Protein AF-A0A554PRV0-F1 (afdb_monomer_lite)

pLDDT: mean 84.24, std 12.39, range [50.81, 94.44]

Sequence (90 aa):
MTDRIERLEAQVNALAQGWLRLAAALEVQGLVSPEGIEQALLSVRWPGQPIEAEATRTLAWLTDQLAEARSARRSAASQAPEGWYGTAVR

Secondary structure (DSSP, 8-state):
--HHHHHHHHHHHHHHHHHHHHHHHHHHTTSS-HHHHHHHHHT---TT-TTHHHHHHHHHHHHHHHHHHHHHHHHHHHTS-S--------

Foldseek 3Di:
DCCVVVVVVVVVVVVLVVVLVVVVVCVVVVNDDLVRQLVVLLPDADPPDPCRVVSNVVSNVSSVVSVVVVVVVVVVVVPPDPDDDDDPDD

Structure (mmCIF, N/CA/C/O backbone):
data_AF-A0A554PRV0-F1
#
_entry.id   AF-A0A554PRV0-F1
#
loop_
_atom_site.group_PDB
_atom_site.id
_atom_site.type_symbol
_atom_site.label_atom_id
_atom_site.label_alt_id
_atom_site.label_comp_id
_atom_site.label_asym_id
_atom_site.label_entity_id
_atom_site.label_seq_id
_atom_site.pdbx_PDB_ins_code
_atom_site.Cartn_x
_atom_site.Cartn_y
_atom_site.Cartn_z
_atom_site.occupancy
_atom_site.B_iso_or_equiv
_atom_site.auth_seq_id
_atom_site.auth_comp_id
_atom_site.auth_asym_id
_atom_site.auth_atom_id
_atom_site.pdbx_PDB_model_num
ATOM 1 N N . MET A 1 1 ? -8.234 20.520 20.747 1.00 50.81 1 MET A N 1
ATOM 2 C CA . MET A 1 1 ? -8.567 19.071 20.786 1.00 50.81 1 MET A CA 1
ATOM 3 C C . MET A 1 1 ? -8.464 18.424 19.394 1.00 50.81 1 MET A C 1
ATOM 5 O O . MET A 1 1 ? -8.858 17.278 19.232 1.00 50.81 1 MET A O 1
ATOM 9 N N . THR A 1 2 ? -7.893 19.138 18.418 1.00 59.69 2 THR A N 1
ATOM 10 C CA . THR A 1 2 ? -7.758 18.801 16.989 1.00 59.69 2 THR A CA 1
ATOM 11 C C . THR A 1 2 ? -6.370 18.249 16.638 1.00 59.69 2 THR A C 1
ATOM 13 O O . THR A 1 2 ? -6.255 17.360 15.801 1.00 59.69 2 THR A O 1
ATOM 16 N N . ASP A 1 3 ? -5.340 18.634 17.392 1.00 76.38 3 ASP A N 1
ATOM 17 C CA . ASP A 1 3 ? -3.933 18.342 17.091 1.00 76.38 3 ASP A CA 1
ATOM 18 C C . ASP A 1 3 ? -3.611 16.844 17.023 1.00 76.38 3 ASP A C 1
ATOM 20 O O . ASP A 1 3 ? -2.715 16.428 16.296 1.00 76.38 3 ASP A O 1
ATOM 24 N N . ARG A 1 4 ? -4.315 16.000 17.793 1.00 87.12 4 ARG A N 1
ATOM 25 C CA . ARG A 1 4 ? -4.037 14.555 17.817 1.00 87.12 4 ARG A CA 1
ATOM 26 C C . ARG A 1 4 ? -4.536 13.854 16.556 1.00 87.12 4 ARG A C 1
ATOM 28 O O . ARG A 1 4 ? -3.830 12.980 16.066 1.00 87.12 4 ARG A O 1
ATOM 35 N N . ILE A 1 5 ? -5.727 14.202 16.067 1.00 88.62 5 ILE A N 1
ATOM 36 C CA . ILE A 1 5 ? -6.288 13.593 14.851 1.00 88.62 5 ILE A CA 1
ATOM 37 C C . ILE A 1 5 ? -5.509 14.099 13.639 1.00 88.62 5 ILE A C 1
ATOM 39 O O . ILE A 1 5 ? -4.997 13.281 12.885 1.00 88.62 5 ILE A O 1
ATOM 43 N N . GLU A 1 6 ? -5.283 15.410 13.542 1.00 90.06 6 GLU A N 1
ATOM 44 C CA . GLU A 1 6 ? -4.480 16.012 12.468 1.00 90.06 6 GLU A CA 1
ATOM 45 C C . GLU A 1 6 ? -3.058 15.436 12.425 1.00 90.06 6 GLU A C 1
ATOM 47 O O . GLU A 1 6 ? -2.527 15.115 11.362 1.00 90.06 6 GLU A O 1
ATOM 52 N N . ARG A 1 7 ? -2.436 15.226 13.592 1.00 89.69 7 ARG A N 1
ATOM 53 C CA . ARG A 1 7 ? -1.122 14.581 13.671 1.00 89.69 7 ARG A CA 1
ATOM 54 C C . ARG A 1 7 ? -1.161 13.130 13.209 1.00 89.69 7 ARG A C 1
ATOM 56 O O . ARG A 1 7 ? -0.216 12.701 12.551 1.00 89.69 7 ARG A O 1
ATOM 63 N N . LEU A 1 8 ? -2.200 12.373 13.558 1.00 88.31 8 LEU A N 1
ATOM 64 C CA . LEU A 1 8 ? -2.345 10.988 13.107 1.00 88.31 8 LEU A CA 1
ATOM 65 C C . LEU A 1 8 ? -2.556 10.924 11.592 1.00 88.31 8 LEU A C 1
ATOM 67 O O . LEU A 1 8 ? -1.884 10.140 10.931 1.00 88.31 8 LEU A O 1
ATOM 71 N N . GLU A 1 9 ? -3.398 11.790 11.033 1.00 89.12 9 GLU A N 1
ATOM 72 C CA . GLU A 1 9 ? -3.593 11.911 9.586 1.00 89.12 9 GLU A CA 1
ATOM 73 C C . GLU A 1 9 ? -2.284 12.271 8.876 1.00 89.12 9 GLU A C 1
ATOM 75 O O . GLU A 1 9 ? -1.896 11.611 7.913 1.00 89.12 9 GLU A O 1
ATOM 80 N N . ALA A 1 10 ? -1.542 13.257 9.390 1.00 90.19 10 ALA A N 1
ATOM 81 C CA . ALA A 1 10 ? -0.245 13.641 8.842 1.00 90.19 10 ALA A CA 1
ATOM 82 C C . ALA A 1 10 ? 0.771 12.488 8.890 1.00 90.19 10 ALA A C 1
ATOM 84 O O . ALA A 1 10 ? 1.485 12.247 7.917 1.00 90.19 10 ALA A O 1
ATOM 85 N N . GLN A 1 11 ? 0.825 11.751 10.003 1.00 90.62 11 GLN A N 1
ATOM 86 C CA . GLN A 1 11 ? 1.716 10.601 10.164 1.00 90.62 11 GLN A CA 1
ATOM 87 C C . GLN A 1 11 ? 1.356 9.460 9.210 1.00 90.62 11 GLN A C 1
ATOM 89 O O . GLN A 1 11 ? 2.244 8.923 8.550 1.00 90.62 11 GLN A O 1
ATOM 94 N N . VAL A 1 12 ? 0.072 9.115 9.097 1.00 89.94 12 VAL A N 1
ATOM 95 C CA . VAL A 1 12 ? -0.404 8.069 8.181 1.00 89.94 12 VAL A CA 1
ATOM 96 C C . VAL A 1 12 ? -0.115 8.458 6.734 1.00 89.94 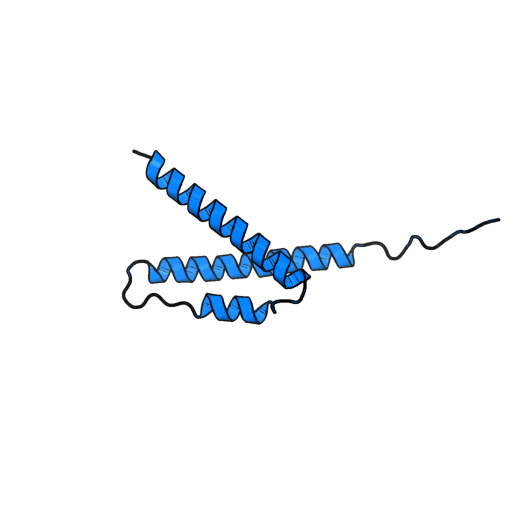12 VAL A C 1
ATOM 98 O O . VAL A 1 12 ? 0.429 7.647 5.987 1.00 89.94 12 VAL A O 1
ATOM 101 N N . ASN A 1 13 ? -0.372 9.712 6.357 1.00 90.12 13 ASN A N 1
ATOM 102 C CA . ASN A 1 13 ? -0.066 10.213 5.020 1.00 90.12 13 ASN A CA 1
ATOM 103 C C . ASN A 1 13 ? 1.436 10.168 4.720 1.00 90.12 13 ASN A C 1
ATOM 105 O O . ASN A 1 13 ? 1.836 9.712 3.649 1.00 90.12 13 ASN A O 1
ATOM 109 N N . ALA A 1 14 ? 2.286 10.585 5.661 1.00 92.25 14 ALA A N 1
ATOM 110 C CA . ALA A 1 14 ? 3.735 10.526 5.489 1.00 92.25 14 ALA A CA 1
ATOM 111 C C . ALA A 1 14 ? 4.234 9.081 5.317 1.00 92.25 14 ALA A C 1
ATOM 113 O O . ALA A 1 14 ? 5.061 8.814 4.443 1.00 92.25 14 ALA A O 1
ATOM 114 N N . LEU A 1 15 ? 3.704 8.141 6.107 1.00 92.12 15 LEU A N 1
ATOM 115 C CA . LEU A 1 15 ? 4.043 6.721 6.009 1.00 92.12 15 LEU A CA 1
ATOM 116 C C . LEU A 1 15 ? 3.580 6.116 4.680 1.00 92.12 15 LEU A C 1
ATOM 118 O O . LEU A 1 15 ? 4.368 5.440 4.023 1.00 92.12 15 LEU A O 1
ATOM 122 N N . ALA A 1 16 ? 2.351 6.410 4.249 1.00 90.31 16 ALA A N 1
ATOM 123 C CA . ALA A 1 16 ? 1.824 5.976 2.959 1.00 90.31 16 ALA A CA 1
ATOM 124 C C . ALA A 1 16 ? 2.700 6.473 1.800 1.00 90.31 16 ALA A C 1
ATOM 126 O O . ALA A 1 16 ? 3.104 5.691 0.942 1.00 90.31 16 ALA A O 1
ATOM 127 N N . GLN A 1 17 ? 3.071 7.756 1.809 1.00 90.19 17 GLN A N 1
ATOM 128 C CA . GLN A 1 17 ? 3.94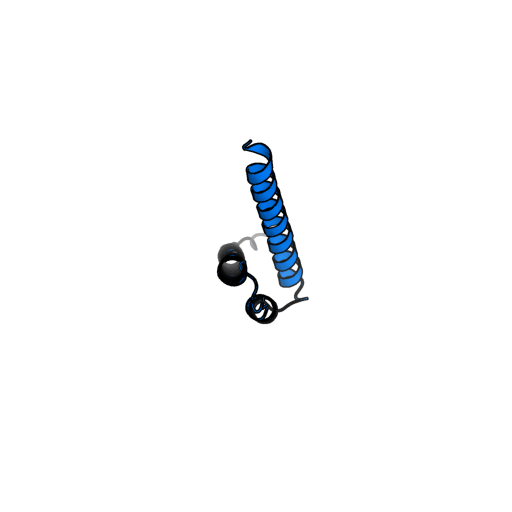3 8.345 0.791 1.00 90.19 17 GLN A CA 1
ATOM 129 C C . GLN A 1 17 ? 5.354 7.743 0.802 1.00 90.19 17 GLN A C 1
ATOM 131 O O . GLN A 1 17 ? 5.918 7.472 -0.260 1.00 90.19 17 GLN A O 1
ATOM 136 N N . GLY A 1 18 ? 5.934 7.518 1.985 1.00 92.25 18 GLY A N 1
ATOM 137 C CA . GLY A 1 18 ? 7.240 6.873 2.127 1.00 92.25 18 GLY A CA 1
ATOM 138 C C . GLY A 1 18 ? 7.239 5.445 1.581 1.00 92.25 18 GLY A C 1
ATOM 139 O O . GLY A 1 18 ? 8.118 5.077 0.800 1.00 92.25 18 GLY A O 1
ATOM 140 N N . TRP A 1 19 ? 6.213 4.668 1.928 1.00 90.69 19 TRP A N 1
ATOM 141 C CA . TRP A 1 19 ? 6.036 3.304 1.441 1.00 90.69 19 TRP A CA 1
ATOM 142 C C . TRP A 1 19 ? 5.820 3.249 -0.084 1.00 90.69 19 TRP A C 1
ATOM 144 O O . TRP A 1 19 ? 6.510 2.483 -0.756 1.00 90.69 19 TRP A O 1
ATOM 154 N N . LEU A 1 20 ? 4.957 4.103 -0.652 1.00 88.81 20 LEU A N 1
ATOM 155 C CA . LEU A 1 20 ? 4.713 4.171 -2.103 1.00 88.81 20 LEU A CA 1
ATOM 156 C C . LEU A 1 20 ? 6.008 4.422 -2.890 1.00 88.81 20 LEU A C 1
ATOM 158 O O . LEU A 1 20 ? 6.274 3.777 -3.907 1.00 88.81 20 LEU A O 1
ATOM 162 N N . ARG A 1 21 ? 6.842 5.350 -2.405 1.00 89.62 21 ARG A N 1
ATOM 163 C CA . ARG A 1 21 ? 8.135 5.682 -3.024 1.00 89.62 21 ARG A CA 1
ATOM 164 C C . ARG A 1 21 ? 9.125 4.528 -2.936 1.00 89.62 21 ARG A C 1
ATOM 166 O O . ARG A 1 21 ? 9.838 4.279 -3.904 1.00 89.62 21 ARG A O 1
ATOM 173 N N . LEU A 1 22 ? 9.153 3.820 -1.807 1.00 90.75 22 LEU A N 1
ATOM 174 C CA . LEU A 1 22 ? 9.990 2.636 -1.641 1.00 90.75 22 LEU A CA 1
ATOM 175 C C . LEU A 1 22 ? 9.568 1.523 -2.607 1.00 90.75 22 LEU A C 1
ATOM 177 O O . LEU A 1 22 ? 10.413 1.003 -3.330 1.00 90.75 22 LEU A O 1
ATOM 181 N N . ALA A 1 23 ? 8.274 1.202 -2.670 1.00 89.25 23 ALA A N 1
ATOM 182 C CA . ALA A 1 23 ? 7.745 0.192 -3.585 1.00 89.25 23 ALA A CA 1
ATOM 183 C C . ALA A 1 23 ? 8.076 0.528 -5.049 1.00 89.25 23 ALA A C 1
ATOM 185 O O . ALA A 1 23 ? 8.583 -0.321 -5.779 1.00 89.25 23 ALA A O 1
ATOM 186 N N . ALA A 1 24 ? 7.898 1.789 -5.453 1.00 88.19 24 ALA A N 1
ATOM 187 C CA . ALA A 1 24 ? 8.281 2.256 -6.782 1.00 88.19 24 ALA A CA 1
ATOM 188 C C . ALA A 1 24 ? 9.789 2.115 -7.063 1.00 88.19 24 ALA A C 1
ATOM 190 O O . ALA A 1 24 ? 10.169 1.720 -8.163 1.00 88.19 24 ALA A O 1
ATOM 191 N N . ALA A 1 25 ? 10.654 2.427 -6.092 1.00 89.94 25 ALA A N 1
ATOM 192 C CA . ALA A 1 25 ? 12.102 2.300 -6.254 1.00 89.94 25 ALA A CA 1
ATOM 193 C C . ALA A 1 25 ? 12.540 0.835 -6.416 1.00 89.94 25 ALA A C 1
ATOM 195 O O . ALA A 1 25 ? 13.392 0.542 -7.254 1.00 89.94 25 ALA A O 1
ATOM 196 N N . LEU A 1 26 ? 11.940 -0.076 -5.646 1.00 89.44 26 LEU A N 1
ATOM 197 C CA . LEU A 1 26 ? 12.204 -1.513 -5.740 1.00 89.44 26 LEU A CA 1
ATOM 198 C C . LEU A 1 26 ? 11.709 -2.093 -7.074 1.00 89.44 26 LEU A C 1
ATOM 200 O O . LEU A 1 26 ? 12.407 -2.904 -7.681 1.00 89.44 26 LEU A O 1
ATOM 204 N N . GLU A 1 27 ? 10.541 -1.651 -7.548 1.00 88.56 27 GLU A N 1
ATOM 205 C CA . GLU A 1 27 ? 9.976 -2.047 -8.843 1.00 88.56 27 GLU A CA 1
ATOM 206 C C . GLU A 1 27 ? 10.886 -1.624 -10.005 1.00 88.56 27 GLU A C 1
ATOM 208 O O . GLU A 1 27 ? 11.194 -2.434 -10.874 1.00 88.56 27 GLU A O 1
ATOM 213 N N . VAL A 1 28 ? 11.384 -0.379 -9.999 1.00 87.69 28 VAL A N 1
ATOM 214 C CA . VAL A 1 28 ? 12.306 0.133 -11.033 1.00 87.69 28 VAL A CA 1
ATOM 215 C C . VAL A 1 28 ? 13.627 -0.642 -11.061 1.00 87.69 28 VAL A C 1
ATOM 217 O O . VAL A 1 28 ? 14.207 -0.827 -12.127 1.00 87.69 28 VAL A O 1
ATOM 220 N N . GLN A 1 29 ? 14.095 -1.123 -9.907 1.00 89.81 29 GLN A N 1
ATOM 221 C CA . GLN A 1 29 ? 15.289 -1.969 -9.811 1.00 89.81 29 GLN A CA 1
ATOM 222 C C . GLN A 1 29 ? 15.022 -3.439 -10.185 1.00 89.81 29 GLN A C 1
ATOM 224 O O . GLN A 1 29 ? 15.954 -4.239 -10.191 1.00 89.81 29 GLN A O 1
ATOM 229 N N . GLY A 1 30 ? 13.770 -3.811 -10.479 1.00 88.31 30 GLY A N 1
ATOM 230 C CA . GLY A 1 30 ? 13.379 -5.182 -10.815 1.00 88.31 30 GLY A CA 1
ATOM 231 C C . GLY A 1 30 ? 13.434 -6.158 -9.635 1.00 88.31 30 GLY A C 1
ATOM 232 O O . GLY A 1 30 ? 13.435 -7.367 -9.848 1.00 88.31 30 GLY A O 1
ATOM 233 N N . LEU A 1 31 ? 13.490 -5.658 -8.395 1.00 90.19 31 LEU A N 1
ATOM 234 C CA . LEU A 1 31 ? 13.596 -6.489 -7.187 1.00 90.19 31 LEU A CA 1
ATOM 235 C C . LEU A 1 31 ? 12.257 -7.106 -6.768 1.00 90.19 31 LEU A C 1
ATOM 237 O O . LEU A 1 31 ? 12.223 -8.074 -6.012 1.00 90.19 31 LEU A O 1
ATOM 241 N N . VAL A 1 32 ? 11.158 -6.522 -7.233 1.00 87.44 32 VAL A N 1
ATOM 242 C CA . VAL A 1 32 ? 9.786 -6.907 -6.900 1.00 87.44 32 VAL A CA 1
ATOM 243 C C . VAL A 1 32 ? 8.920 -6.778 -8.143 1.00 87.44 32 VAL A C 1
ATOM 245 O O . VAL A 1 32 ? 9.062 -5.817 -8.903 1.00 87.44 32 VAL A O 1
ATOM 248 N N . SER A 1 33 ? 8.017 -7.736 -8.350 1.00 89.25 33 SER A N 1
ATOM 249 C CA . SER A 1 33 ? 6.989 -7.597 -9.375 1.00 89.25 33 SER A CA 1
ATOM 250 C C . SER A 1 33 ? 5.836 -6.734 -8.849 1.00 89.25 33 SER A C 1
ATOM 252 O O . SER A 1 33 ? 5.449 -6.879 -7.683 1.00 89.25 33 SER A O 1
ATOM 254 N N . PRO A 1 34 ? 5.259 -5.871 -9.703 1.00 84.94 34 PRO A N 1
ATOM 255 C CA . PRO A 1 34 ? 3.993 -5.198 -9.446 1.00 84.94 34 PRO A CA 1
ATOM 256 C C . PRO A 1 34 ? 2.940 -6.111 -8.823 1.00 84.94 34 PRO A C 1
ATOM 258 O O . PRO A 1 34 ? 2.482 -5.874 -7.711 1.00 84.94 34 PRO A O 1
ATOM 261 N N . GLU A 1 35 ? 2.636 -7.214 -9.499 1.00 88.62 35 GLU A N 1
ATOM 262 C CA . GLU A 1 35 ? 1.560 -8.129 -9.139 1.00 88.62 35 GLU A CA 1
ATOM 263 C C . GLU A 1 35 ? 1.832 -8.805 -7.791 1.00 88.62 35 GLU A C 1
ATOM 265 O O . GLU A 1 35 ? 0.907 -9.046 -7.018 1.00 88.62 35 GLU A O 1
ATOM 270 N N . GLY A 1 36 ? 3.105 -9.073 -7.478 1.00 87.56 36 GLY A N 1
ATOM 271 C CA . GLY A 1 36 ? 3.508 -9.654 -6.201 1.00 87.56 36 GLY A CA 1
ATOM 272 C C . GLY A 1 36 ? 3.264 -8.707 -5.027 1.00 87.56 36 GLY A C 1
ATOM 273 O O . GLY A 1 36 ? 2.790 -9.146 -3.979 1.00 87.56 36 GLY A O 1
ATOM 274 N N . ILE A 1 37 ? 3.531 -7.408 -5.202 1.00 87.56 37 ILE A N 1
ATOM 275 C CA . ILE A 1 37 ? 3.230 -6.390 -4.184 1.00 87.56 37 ILE A CA 1
ATOM 276 C C . ILE A 1 37 ? 1.717 -6.276 -3.979 1.00 87.56 37 ILE A C 1
ATOM 278 O O . ILE A 1 37 ? 1.249 -6.302 -2.841 1.00 87.56 37 ILE A O 1
ATOM 282 N N . GLU A 1 38 ? 0.956 -6.177 -5.069 1.00 90.62 38 GLU A N 1
ATOM 283 C CA . GLU A 1 38 ? -0.500 -6.015 -5.029 1.00 90.62 38 GLU A CA 1
ATOM 284 C C . GLU A 1 38 ? -1.166 -7.209 -4.327 1.00 90.62 38 GLU A C 1
ATOM 286 O O . GLU A 1 38 ? -1.949 -7.031 -3.392 1.00 90.62 38 GLU A O 1
ATOM 291 N N . GLN A 1 39 ? -0.785 -8.437 -4.691 1.00 90.19 39 GLN A N 1
ATOM 292 C CA . GLN A 1 39 ? -1.280 -9.649 -4.036 1.00 90.19 39 GLN A CA 1
ATOM 293 C C . GLN A 1 39 ? -0.903 -9.708 -2.554 1.00 90.19 39 GLN A C 1
ATOM 295 O O . GLN A 1 39 ? -1.756 -10.028 -1.723 1.00 90.19 39 GLN A O 1
ATOM 300 N N . ALA A 1 40 ? 0.346 -9.385 -2.204 1.00 89.75 40 ALA A N 1
ATOM 301 C CA . ALA A 1 40 ? 0.797 -9.414 -0.817 1.00 89.75 40 ALA A CA 1
ATOM 302 C C . ALA A 1 40 ? -0.023 -8.452 0.058 1.00 89.75 40 ALA A C 1
ATOM 304 O O . ALA A 1 40 ? -0.497 -8.848 1.123 1.00 89.75 40 ALA A O 1
ATOM 305 N N . LEU A 1 41 ? -0.269 -7.227 -0.410 1.00 88.81 41 LEU A N 1
ATOM 306 C CA . LEU A 1 41 ? -1.046 -6.228 0.329 1.00 88.81 41 LEU A CA 1
ATOM 307 C C . LEU A 1 41 ? -2.522 -6.608 0.412 1.00 88.81 41 LEU A C 1
ATOM 309 O O . LEU A 1 41 ? -3.092 -6.647 1.501 1.00 88.81 41 LEU A O 1
ATOM 313 N N . LEU A 1 42 ? -3.141 -6.971 -0.712 1.00 90.75 42 LEU A N 1
ATOM 314 C CA . LEU A 1 42 ? -4.554 -7.350 -0.746 1.00 90.75 42 LEU A CA 1
ATOM 315 C C . LEU A 1 42 ? -4.845 -8.668 -0.017 1.00 90.75 42 LEU A C 1
ATOM 317 O O . LEU A 1 42 ? -6.015 -8.989 0.201 1.00 90.75 42 LEU A O 1
ATOM 321 N N . SER A 1 43 ? -3.822 -9.425 0.388 1.00 92.44 43 SER A N 1
ATOM 322 C CA . SER A 1 43 ? -3.961 -10.619 1.227 1.00 92.44 43 SER A CA 1
ATOM 323 C C . SER A 1 43 ? -3.994 -10.326 2.731 1.00 92.44 43 SER A C 1
ATOM 325 O O . SER A 1 43 ? -4.412 -11.190 3.501 1.00 92.44 43 SER A O 1
ATOM 327 N N . VAL A 1 44 ? -3.613 -9.118 3.167 1.00 92.12 44 VAL A N 1
ATOM 328 C CA . VAL A 1 44 ? -3.598 -8.758 4.591 1.00 92.12 44 VAL A CA 1
ATOM 329 C C . VAL A 1 44 ? -5.025 -8.727 5.138 1.00 92.12 44 VAL A C 1
ATOM 331 O O . VAL A 1 44 ? -5.936 -8.145 4.543 1.00 92.12 44 VAL A O 1
ATOM 334 N N . ARG A 1 45 ? -5.238 -9.383 6.278 1.00 89.50 45 ARG A N 1
ATOM 335 C CA . ARG A 1 45 ? -6.536 -9.475 6.958 1.00 89.50 45 ARG A CA 1
ATOM 336 C C . ARG A 1 45 ? -6.402 -9.032 8.404 1.00 89.50 45 ARG A C 1
ATOM 338 O O . ARG A 1 45 ? -5.342 -9.202 9.007 1.00 89.50 45 ARG A O 1
ATOM 345 N N . TRP A 1 46 ? -7.502 -8.541 8.971 1.00 91.75 46 TRP A N 1
ATOM 346 C CA . TRP A 1 46 ? -7.581 -8.159 10.383 1.00 91.75 46 TRP A CA 1
ATOM 347 C C . TRP A 1 46 ? -8.822 -8.769 11.043 1.00 91.75 46 TRP A C 1
ATOM 349 O O . TRP A 1 46 ? -9.700 -8.024 11.476 1.00 91.75 46 TRP A O 1
ATOM 359 N N . PRO A 1 47 ? -8.904 -10.110 11.148 1.00 91.69 47 PRO A N 1
ATOM 360 C CA . PRO A 1 47 ? -10.147 -10.782 11.500 1.00 91.69 47 PRO A CA 1
ATOM 361 C C . PRO A 1 47 ? -10.704 -10.307 12.841 1.00 91.69 47 PRO A C 1
ATOM 363 O O . PRO A 1 47 ? -10.015 -10.337 13.866 1.00 91.69 47 PRO A O 1
ATOM 366 N N . GLY A 1 48 ? -11.965 -9.878 12.830 1.00 92.69 48 GLY A N 1
ATOM 367 C CA . GLY A 1 48 ? -12.683 -9.459 14.036 1.00 92.69 48 GLY A CA 1
ATOM 368 C C . GLY A 1 48 ? -12.230 -8.112 14.604 1.00 92.69 48 GLY A C 1
ATOM 369 O O . GLY A 1 48 ? -12.663 -7.739 15.694 1.00 92.69 48 GLY A O 1
ATOM 370 N N . GLN A 1 49 ? -11.378 -7.372 13.891 1.00 94.44 49 GLN A N 1
ATOM 371 C CA . GLN A 1 49 ? -10.978 -6.031 14.292 1.00 94.44 49 GLN A CA 1
ATOM 372 C C . GLN A 1 49 ? -11.945 -4.988 13.716 1.00 94.44 49 GLN A C 1
ATOM 374 O O . GLN A 1 49 ? -12.247 -5.029 12.523 1.00 94.44 49 GLN A O 1
ATOM 379 N N . PRO A 1 50 ? -12.359 -3.973 14.497 1.00 93.75 50 PRO A N 1
ATOM 380 C CA . PRO A 1 50 ? -13.220 -2.896 13.997 1.00 93.75 50 PRO A CA 1
ATOM 381 C C . PRO A 1 50 ? -12.626 -2.115 12.814 1.00 93.75 50 PRO A C 1
ATOM 383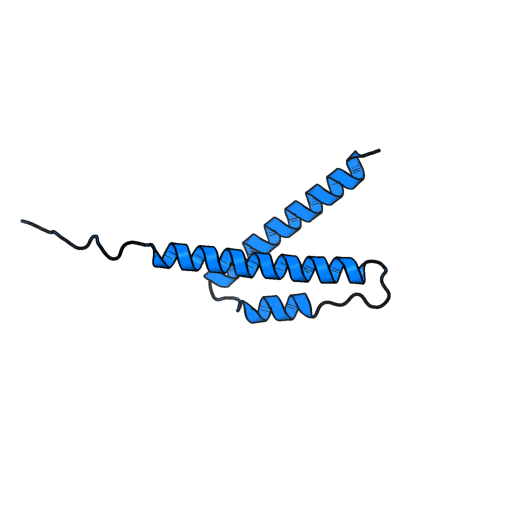 O O . PRO A 1 50 ? -13.363 -1.510 12.042 1.00 93.75 50 PRO A O 1
ATOM 386 N N . ILE A 1 51 ? -11.295 -2.123 12.671 1.00 90.31 51 ILE A N 1
ATOM 387 C CA . ILE A 1 51 ? -10.574 -1.400 11.616 1.00 90.31 51 ILE A CA 1
ATOM 388 C C . ILE A 1 51 ? -10.573 -2.119 10.264 1.00 90.31 51 ILE A C 1
ATOM 390 O O . ILE A 1 51 ? -10.192 -1.505 9.274 1.00 90.31 51 ILE A O 1
ATOM 394 N N . GLU A 1 52 ? -10.959 -3.397 10.205 1.00 92.38 52 GLU A N 1
ATOM 395 C CA . GLU A 1 52 ? -10.743 -4.256 9.034 1.00 92.38 52 GLU A CA 1
ATOM 396 C C . GLU A 1 52 ? -11.324 -3.651 7.750 1.00 92.38 52 GLU A C 1
ATOM 398 O O . GLU A 1 52 ? -10.621 -3.525 6.751 1.00 92.38 52 GLU A O 1
ATOM 403 N N . ALA A 1 53 ? -12.569 -3.173 7.801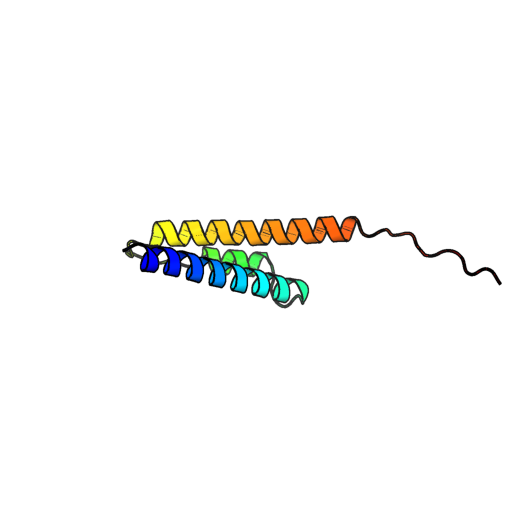 1.00 92.19 53 ALA A N 1
ATOM 404 C CA . ALA A 1 53 ? -13.232 -2.580 6.642 1.00 92.19 53 ALA A CA 1
ATOM 405 C C . ALA A 1 53 ? -12.546 -1.300 6.131 1.00 92.19 53 ALA A C 1
ATOM 407 O O . ALA A 1 53 ? -12.560 -1.029 4.930 1.00 92.19 53 ALA A O 1
ATOM 408 N N . GLU A 1 54 ? -11.977 -0.484 7.021 1.00 92.00 54 GLU A N 1
ATOM 409 C CA . GLU A 1 54 ? -11.222 0.707 6.621 1.00 92.00 54 GLU A CA 1
ATOM 410 C C . GLU A 1 54 ? -9.843 0.309 6.094 1.00 92.00 54 GLU A C 1
ATOM 412 O O . GLU A 1 54 ? -9.490 0.677 4.981 1.00 92.00 54 GLU A O 1
ATOM 417 N N . ALA A 1 55 ? -9.116 -0.539 6.823 1.00 90.88 55 ALA A N 1
ATOM 418 C CA . ALA A 1 55 ? -7.774 -0.979 6.459 1.00 90.88 55 ALA A CA 1
ATOM 419 C C . ALA A 1 55 ? -7.734 -1.691 5.095 1.00 90.88 55 ALA A C 1
ATOM 421 O O . ALA A 1 55 ? -6.856 -1.412 4.278 1.00 90.88 55 ALA A O 1
ATOM 422 N N . THR A 1 56 ? -8.710 -2.558 4.800 1.00 92.56 56 THR A N 1
ATOM 423 C CA . THR A 1 56 ? -8.828 -3.206 3.486 1.00 92.56 56 THR A CA 1
ATOM 424 C C . THR A 1 56 ? -9.086 -2.191 2.372 1.00 92.56 56 THR A C 1
ATOM 426 O O . THR A 1 56 ? -8.457 -2.279 1.319 1.00 92.56 56 THR A O 1
ATOM 429 N N . ARG A 1 57 ? -9.962 -1.200 2.595 1.00 92.56 57 ARG A N 1
ATOM 430 C CA . ARG A 1 57 ? -10.217 -0.136 1.609 1.00 92.56 57 ARG A CA 1
ATOM 431 C C . ARG A 1 57 ? -8.989 0.739 1.390 1.00 92.56 57 ARG A C 1
ATOM 433 O O . ARG A 1 57 ? -8.660 1.034 0.245 1.00 92.56 57 ARG A O 1
ATOM 440 N N . THR A 1 58 ? -8.285 1.106 2.458 1.00 91.56 58 THR A N 1
ATOM 441 C CA . THR A 1 58 ? -7.045 1.880 2.366 1.00 91.56 58 THR A CA 1
ATOM 442 C C . THR A 1 58 ? -5.976 1.121 1.580 1.00 91.56 58 THR A C 1
ATOM 444 O O . THR A 1 58 ? -5.332 1.713 0.720 1.00 91.56 58 THR A O 1
ATOM 447 N N . LEU A 1 59 ? -5.798 -0.185 1.818 1.00 92.12 59 LEU A N 1
ATOM 448 C CA . LEU A 1 59 ? -4.829 -0.991 1.066 1.00 92.12 59 LEU A CA 1
ATOM 449 C C . LEU A 1 59 ? -5.185 -1.134 -0.417 1.00 92.12 59 LEU A C 1
ATOM 451 O O . LEU A 1 59 ? -4.284 -1.083 -1.256 1.00 92.12 59 LEU A O 1
ATOM 455 N N . ALA A 1 60 ? -6.471 -1.279 -0.745 1.00 93.25 60 ALA A N 1
ATOM 456 C CA . ALA A 1 60 ? -6.925 -1.271 -2.134 1.00 93.25 60 ALA A CA 1
ATOM 457 C C . ALA A 1 60 ? -6.597 0.068 -2.811 1.00 93.25 60 ALA A C 1
ATOM 459 O O . ALA A 1 60 ? -5.910 0.088 -3.827 1.00 93.25 60 ALA A O 1
ATOM 460 N N . TRP A 1 61 ? -6.956 1.188 -2.178 1.00 93.12 61 TRP A N 1
ATOM 461 C CA . TRP A 1 61 ? -6.649 2.520 -2.701 1.00 93.12 61 TRP A CA 1
ATOM 462 C C . TRP A 1 61 ? -5.139 2.760 -2.882 1.00 93.12 61 TRP A C 1
ATOM 464 O O . TRP A 1 61 ? -4.704 3.289 -3.900 1.00 93.12 61 TRP A O 1
ATOM 474 N N . LEU A 1 62 ? -4.310 2.339 -1.923 1.00 90.38 62 LEU A N 1
ATOM 475 C CA . LEU A 1 62 ? -2.849 2.447 -2.018 1.00 90.38 62 LEU A CA 1
ATOM 476 C C . LEU A 1 62 ? -2.264 1.623 -3.174 1.00 90.38 62 LEU A C 1
ATOM 478 O O . LEU A 1 62 ? -1.278 2.029 -3.791 1.00 90.38 62 LEU A O 1
ATOM 482 N N . THR A 1 63 ? -2.871 0.477 -3.465 1.00 92.12 63 THR A N 1
ATOM 483 C CA . THR A 1 63 ? -2.507 -0.371 -4.603 1.00 92.12 63 THR A CA 1
ATOM 484 C C . THR A 1 63 ? -2.834 0.327 -5.926 1.00 92.12 63 THR A C 1
ATOM 486 O O . THR A 1 63 ? -1.979 0.382 -6.813 1.00 92.12 63 THR A O 1
ATOM 489 N N . ASP A 1 64 ? -4.001 0.968 -6.022 1.00 92.44 64 ASP A N 1
ATOM 490 C CA . ASP A 1 64 ? -4.381 1.763 -7.196 1.00 92.44 64 ASP A CA 1
ATOM 491 C C . ASP A 1 64 ? -3.390 2.916 -7.438 1.00 92.44 64 ASP A C 1
ATOM 493 O O . ASP A 1 64 ? -2.933 3.127 -8.564 1.00 92.44 64 ASP A O 1
ATOM 497 N N . GLN A 1 65 ? -2.952 3.601 -6.374 1.00 91.06 65 GLN A N 1
ATOM 498 C CA . GLN A 1 65 ? -1.946 4.669 -6.465 1.00 91.06 65 GLN A CA 1
ATOM 499 C C . GLN A 1 65 ? -0.599 4.181 -7.032 1.00 91.06 65 GLN A C 1
ATOM 501 O O . GLN A 1 65 ? 0.060 4.903 -7.787 1.00 91.06 65 GLN A O 1
ATOM 506 N N . LEU A 1 66 ? -0.173 2.951 -6.717 1.00 89.25 66 LEU A N 1
ATOM 507 C CA . LEU A 1 66 ? 1.026 2.362 -7.329 1.00 89.25 66 LEU A CA 1
ATOM 508 C C . LEU A 1 66 ? 0.834 2.111 -8.825 1.00 89.25 66 LEU A C 1
ATOM 510 O O . LEU A 1 66 ? 1.731 2.423 -9.617 1.00 89.25 66 LEU A O 1
ATOM 514 N N . ALA A 1 67 ? -0.322 1.572 -9.214 1.00 90.44 67 ALA A N 1
ATOM 515 C CA . ALA A 1 67 ? -0.647 1.300 -10.609 1.00 90.44 67 ALA A CA 1
ATOM 516 C C . ALA A 1 67 ? -0.715 2.593 -11.444 1.00 90.44 67 ALA A C 1
ATOM 518 O O . ALA A 1 67 ? -0.190 2.641 -12.566 1.00 90.44 67 ALA A O 1
ATOM 519 N N . GLU A 1 68 ? -1.285 3.663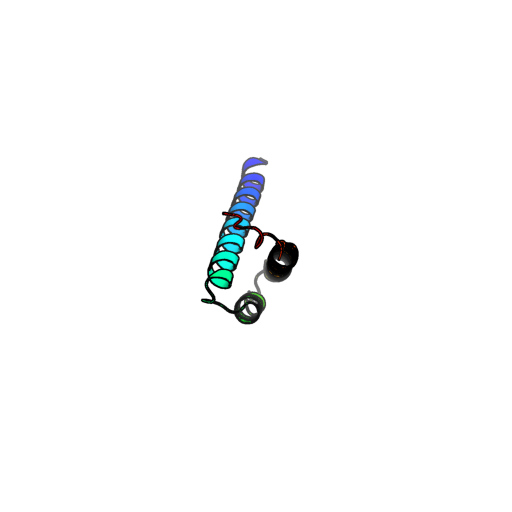 -10.886 1.00 89.69 68 GLU A N 1
ATOM 520 C CA . GLU A 1 68 ? -1.296 4.997 -11.491 1.00 89.69 68 GLU A CA 1
ATOM 521 C C . GLU A 1 68 ? 0.123 5.552 -11.652 1.00 89.69 68 GLU A C 1
ATOM 523 O O . GLU A 1 68 ? 0.523 5.924 -12.760 1.00 89.69 68 GLU A O 1
ATOM 528 N N . ALA A 1 69 ? 0.932 5.532 -10.586 1.00 87.06 69 ALA A N 1
ATOM 529 C CA . ALA A 1 69 ? 2.309 6.022 -10.624 1.00 87.06 69 ALA A CA 1
ATOM 530 C C . ALA A 1 69 ? 3.165 5.267 -11.656 1.00 87.06 69 ALA A C 1
ATOM 532 O O . ALA A 1 69 ? 3.969 5.867 -12.374 1.00 87.06 69 ALA A O 1
ATOM 533 N N . ARG A 1 70 ? 2.976 3.950 -11.773 1.00 88.12 70 ARG A N 1
ATOM 534 C CA . ARG A 1 70 ? 3.623 3.111 -12.790 1.00 88.12 70 ARG A CA 1
ATOM 535 C C . ARG A 1 70 ? 3.187 3.493 -14.197 1.00 88.12 70 ARG A C 1
ATOM 537 O O . ARG A 1 70 ? 4.020 3.602 -15.096 1.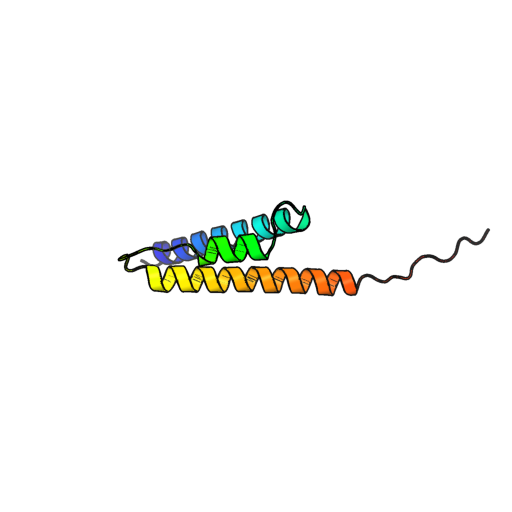00 88.12 70 ARG A O 1
ATOM 544 N N . SER A 1 71 ? 1.893 3.709 -14.401 1.00 88.50 71 SER A N 1
ATOM 545 C CA . SER A 1 71 ? 1.348 4.108 -15.700 1.00 88.50 71 SER A CA 1
ATOM 546 C C . SER A 1 71 ? 1.863 5.483 -16.125 1.00 88.50 71 SER A C 1
ATOM 548 O O . SER A 1 71 ? 2.308 5.623 -17.260 1.00 88.50 71 SER A O 1
ATOM 550 N N . ALA A 1 72 ? 1.942 6.446 -15.204 1.00 87.31 72 ALA A N 1
ATOM 551 C CA . ALA A 1 72 ? 2.552 7.750 -15.458 1.00 87.31 72 ALA A CA 1
ATOM 552 C C . ALA A 1 72 ? 4.034 7.636 -15.867 1.00 87.31 72 ALA A C 1
ATOM 554 O O . ALA A 1 72 ? 4.449 8.258 -16.846 1.00 87.31 72 ALA A O 1
ATOM 555 N N . ARG A 1 73 ? 4.824 6.793 -15.180 1.00 86.50 73 ARG A N 1
ATOM 556 C CA . ARG A 1 73 ? 6.230 6.526 -15.544 1.00 86.50 73 ARG A CA 1
ATOM 557 C C . ARG A 1 73 ? 6.365 5.927 -16.944 1.00 86.50 73 ARG A C 1
ATOM 559 O O . ARG A 1 73 ? 7.215 6.373 -17.710 1.00 86.50 73 ARG A O 1
ATOM 566 N N . ARG A 1 74 ? 5.529 4.941 -17.290 1.00 85.75 74 ARG A N 1
ATOM 567 C CA . ARG A 1 74 ? 5.534 4.315 -18.623 1.00 85.75 74 ARG A CA 1
ATOM 568 C C . ARG A 1 74 ? 5.198 5.327 -19.715 1.00 85.75 74 ARG A C 1
ATOM 570 O O . ARG A 1 74 ? 5.945 5.424 -20.679 1.00 85.75 74 ARG A O 1
ATOM 577 N N . SER A 1 75 ? 4.147 6.122 -19.525 1.00 85.19 75 SER A N 1
ATOM 578 C CA . SER A 1 75 ? 3.760 7.172 -20.474 1.00 85.19 75 SER A CA 1
ATOM 579 C C . SER A 1 75 ? 4.865 8.213 -20.673 1.00 85.19 75 SER A C 1
ATOM 581 O O . SER A 1 75 ? 5.112 8.621 -21.803 1.00 85.19 75 SER A O 1
ATOM 583 N N . ALA A 1 76 ? 5.564 8.608 -19.602 1.00 81.69 76 ALA A N 1
ATOM 584 C CA . ALA A 1 76 ? 6.700 9.526 -19.692 1.00 81.69 76 ALA A CA 1
ATOM 585 C C . ALA A 1 76 ? 7.897 8.907 -20.436 1.00 81.69 76 ALA A C 1
ATOM 587 O O . ALA A 1 76 ? 8.523 9.577 -21.253 1.00 81.69 76 ALA A O 1
ATOM 588 N N . ALA A 1 77 ? 8.191 7.623 -20.206 1.00 74.31 77 ALA A N 1
ATOM 589 C CA . ALA A 1 77 ? 9.243 6.907 -20.927 1.00 74.31 77 ALA A CA 1
ATOM 590 C C . ALA A 1 77 ? 8.930 6.770 -22.428 1.00 74.31 77 ALA A C 1
ATOM 592 O O . ALA A 1 77 ? 9.823 6.924 -23.253 1.00 74.31 77 ALA A O 1
ATOM 593 N N . SER A 1 78 ? 7.662 6.549 -22.794 1.00 70.31 78 SER A N 1
ATOM 594 C CA . SER A 1 78 ? 7.214 6.492 -24.194 1.00 70.31 78 SER A CA 1
ATOM 595 C C . SER A 1 78 ? 7.270 7.842 -24.921 1.00 70.31 78 SER A C 1
ATOM 597 O O . SER A 1 78 ? 7.240 7.868 -26.146 1.00 70.31 78 SER A O 1
ATOM 599 N N . GLN A 1 79 ? 7.334 8.955 -24.185 1.00 62.44 79 GLN A N 1
ATOM 600 C CA . GLN A 1 79 ? 7.445 10.311 -24.736 1.00 62.44 79 GLN A CA 1
ATOM 601 C C . GLN A 1 79 ? 8.896 10.807 -24.831 1.00 62.44 79 GLN A C 1
ATOM 603 O O . GLN A 1 79 ? 9.123 11.921 -25.305 1.00 62.44 79 GLN A O 1
ATOM 608 N N . ALA A 1 80 ? 9.884 10.017 -24.396 1.00 54.09 80 ALA A N 1
ATOM 609 C CA . ALA A 1 80 ? 11.287 10.360 -24.591 1.00 54.09 80 ALA A CA 1
ATOM 610 C C . ALA A 1 80 ? 11.606 10.336 -26.102 1.00 54.09 80 ALA A C 1
ATOM 612 O O . ALA A 1 80 ? 11.396 9.306 -26.745 1.00 54.09 80 ALA A O 1
ATOM 613 N N . PRO A 1 81 ? 12.077 11.445 -26.701 1.00 53.44 81 PRO A N 1
ATOM 614 C CA . PRO A 1 81 ? 12.265 11.514 -28.143 1.00 53.44 81 PRO A CA 1
ATOM 615 C C . PRO A 1 81 ? 13.419 10.606 -28.593 1.00 53.44 81 PRO A C 1
ATOM 617 O O . PRO A 1 81 ? 14.590 10.888 -28.336 1.00 53.44 81 PRO A O 1
ATOM 620 N N . GLU A 1 82 ? 13.089 9.546 -29.335 1.00 55.88 82 GLU A N 1
ATOM 621 C CA . GLU A 1 82 ? 13.995 8.891 -30.286 1.00 55.88 82 GLU A CA 1
ATOM 622 C C . GLU A 1 82 ? 14.325 9.896 -31.401 1.00 55.88 82 GLU A C 1
ATOM 624 O O . GLU A 1 82 ? 13.664 9.949 -32.435 1.00 55.88 82 GLU A O 1
ATOM 629 N N . GLY A 1 83 ? 15.294 10.785 -31.178 1.00 59.50 83 GLY A N 1
ATOM 630 C CA . GLY A 1 83 ? 15.546 11.821 -32.178 1.00 59.50 83 GLY A CA 1
ATOM 631 C C . GLY A 1 83 ? 16.580 12.875 -31.830 1.00 59.50 83 GLY A C 1
ATOM 632 O O . GLY A 1 83 ? 16.342 14.049 -32.083 1.00 59.50 83 GLY A O 1
ATOM 633 N N . TRP A 1 84 ? 17.736 12.489 -31.288 1.00 55.84 84 TRP A N 1
ATOM 634 C CA . TRP A 1 84 ? 18.935 13.330 -31.405 1.00 55.84 84 TRP A CA 1
ATOM 635 C C . TRP A 1 84 ? 20.190 12.491 -31.663 1.00 55.84 84 TRP A C 1
ATOM 637 O O . TRP A 1 84 ? 21.181 12.552 -30.941 1.00 55.84 84 TRP A O 1
ATOM 647 N N . TYR A 1 85 ? 20.142 11.689 -32.728 1.00 63.47 85 TYR A N 1
ATOM 648 C CA . TYR A 1 85 ? 21.337 11.162 -33.385 1.00 63.47 85 TYR A CA 1
ATOM 649 C C . TYR A 1 85 ? 21.405 11.734 -34.805 1.00 63.47 85 TYR A C 1
ATOM 651 O O . TYR A 1 85 ? 20.812 11.207 -35.739 1.00 63.47 85 TYR A O 1
ATOM 659 N N . GLY A 1 86 ? 22.113 12.853 -34.946 1.00 56.88 86 GLY A N 1
ATOM 660 C CA . GLY A 1 86 ? 22.385 13.544 -36.209 1.00 56.88 86 GLY A CA 1
ATOM 661 C C . GLY A 1 86 ? 22.725 14.999 -35.886 1.00 56.88 86 GLY A C 1
ATOM 662 O O . GLY A 1 86 ? 21.880 15.733 -35.405 1.00 56.88 86 GLY A O 1
ATOM 663 N N . THR A 1 87 ? 23.946 15.501 -36.032 1.00 51.59 87 THR A N 1
ATOM 664 C CA . THR A 1 87 ? 24.869 15.257 -37.134 1.00 51.59 87 THR A CA 1
ATOM 665 C C . THR A 1 87 ? 26.284 15.520 -36.627 1.00 51.59 87 THR A C 1
ATOM 667 O O . THR A 1 87 ? 26.594 16.627 -36.192 1.00 51.59 87 THR A O 1
ATOM 670 N N . ALA A 1 88 ? 27.155 14.515 -36.705 1.00 62.69 88 ALA A N 1
ATOM 671 C CA . ALA A 1 88 ? 28.574 14.788 -36.851 1.00 62.69 88 ALA A CA 1
ATOM 672 C C . ALA A 1 88 ? 28.761 15.369 -38.260 1.00 62.69 88 ALA A C 1
ATOM 674 O O . ALA A 1 88 ? 28.538 14.666 -39.245 1.00 62.69 88 ALA A O 1
ATOM 675 N N . VAL A 1 89 ? 29.140 16.641 -38.365 1.00 54.16 89 VAL A N 1
ATOM 676 C CA . VAL A 1 89 ? 29.700 17.197 -39.601 1.00 54.16 89 VAL A CA 1
ATOM 677 C C . VAL A 1 89 ? 31.029 17.849 -39.251 1.00 54.16 89 VAL A C 1
ATOM 679 O O . VAL A 1 89 ? 31.057 18.830 -38.517 1.00 54.16 89 VAL A O 1
ATOM 682 N N . ARG A 1 90 ? 32.067 17.168 -39.751 1.00 55.31 90 ARG A N 1
ATOM 683 C CA . ARG A 1 90 ? 33.468 17.535 -40.016 1.00 55.31 90 ARG A CA 1
ATOM 684 C C . ARG A 1 90 ? 34.002 18.858 -39.482 1.00 55.31 90 ARG A C 1
ATOM 686 O O . ARG A 1 90 ? 33.525 19.916 -39.940 1.00 55.31 90 ARG A O 1
#

Radius of gyration: 19.55 Å; chains: 1; bounding box: 47×30×61 Å